Protein AF-A0A7Y2XPN2-F1 (afdb_monomer_lite)

pLDDT: mean 89.94, std 4.42, range [59.47, 95.38]

Radius of gyration: 18.71 Å; chains: 1; bounding box: 47×41×39 Å

Secondary structure (DSSP, 8-state):
-HHHHHHHHHHHHHHHHHHHHHHHTTTS-HHHHHHHHHHHHHHHHHHHTGGGGGGHHHH--HHHHHHHHHHHHHHHHHHHHHHHHHHHS-HHHHHHHTTHHHHHHHHHHHHHSTT----HHHHHHHHHHHHHHHHHHHT-

Foldseek 3Di:
DVVVVVVVVVVVVVVVVLVVLVVVCVVDPLLVSLVVVCVVVVVVVVVVCVVCVVCVVVVDDVVNVVVVVVVSVVVSVVSSVLSNVVSVDPVVLVVLVCLCVVVVVLVCCCVPPPPDDDDPVSVVVSVVSVVVNVVVVVVD

Sequence (140 aa):
VLGGILFCLCTLSGSLGLIVLQKILKTMGAKAATGYGLFLGGSMLMISGVSVWPELANLFTPKVMWLTAYLAFVSALGFGLWNHLTSLFPVNLLAGYRFLVPICAVVESSLLVSGESPGLGIWLGGMMVIAALIGLQRAR

Structure (mmCIF, N/CA/C/O backbone):
data_AF-A0A7Y2XPN2-F1
#
_entry.id   AF-A0A7Y2XPN2-F1
#
loop_
_atom_site.group_PDB
_atom_site.id
_atom_site.type_symbol
_atom_site.label_atom_id
_atom_site.label_alt_id
_atom_site.label_comp_id
_atom_site.label_asym_id
_atom_site.label_entity_id
_atom_site.label_seq_id
_atom_site.pdbx_PDB_ins_code
_atom_site.Cartn_x
_atom_site.Cartn_y
_atom_site.Cartn_z
_atom_site.occupancy
_atom_site.B_iso_or_equiv
_atom_site.auth_seq_id
_atom_site.auth_comp_id
_atom_site.auth_asym_id
_atom_site.auth_atom_id
_atom_site.pdbx_PDB_model_num
ATOM 1 N N . VAL A 1 1 ? 12.878 -19.097 5.295 1.00 82.75 1 VAL A N 1
ATOM 2 C CA . VAL A 1 1 ? 13.172 -18.267 6.493 1.00 82.75 1 VAL A CA 1
ATOM 3 C C . VAL A 1 1 ? 13.094 -16.773 6.185 1.00 82.75 1 VAL A C 1
ATOM 5 O O . VAL A 1 1 ? 12.256 -16.113 6.783 1.00 82.75 1 VAL A O 1
ATOM 8 N N . LEU A 1 2 ? 13.857 -16.247 5.215 1.00 91.81 2 LEU A N 1
ATOM 9 C CA . LEU A 1 2 ? 13.862 -14.812 4.871 1.00 91.81 2 LEU A CA 1
ATOM 10 C C . LEU A 1 2 ? 12.467 -14.230 4.564 1.00 91.81 2 LEU A C 1
ATOM 12 O O . LEU A 1 2 ? 12.091 -13.218 5.143 1.00 91.81 2 LEU A O 1
ATOM 16 N N . GLY A 1 3 ? 11.665 -14.903 3.729 1.00 91.75 3 GLY A N 1
ATOM 17 C CA . GLY A 1 3 ? 10.312 -14.433 3.395 1.00 91.75 3 GLY A CA 1
ATOM 18 C C . GLY A 1 3 ? 9.378 -14.304 4.606 1.00 91.75 3 GLY A C 1
ATOM 19 O O . GLY A 1 3 ? 8.634 -13.335 4.704 1.00 91.75 3 GLY A O 1
ATOM 20 N N . GLY A 1 4 ? 9.469 -15.228 5.571 1.00 93.75 4 GLY A N 1
ATOM 21 C CA . GLY A 1 4 ? 8.679 -15.161 6.806 1.00 93.75 4 GLY A CA 1
ATOM 22 C C . GLY A 1 4 ? 9.070 -13.971 7.683 1.00 93.75 4 GLY A C 1
ATOM 23 O O . GLY A 1 4 ? 8.202 -13.265 8.185 1.00 93.75 4 GLY A O 1
ATOM 24 N N . ILE A 1 5 ? 10.373 -13.689 7.797 1.00 95.19 5 ILE A N 1
ATOM 25 C CA . ILE A 1 5 ? 10.878 -12.517 8.528 1.00 95.19 5 ILE A CA 1
ATOM 26 C C . ILE A 1 5 ? 10.372 -11.223 7.879 1.00 95.19 5 ILE A C 1
ATOM 28 O O . ILE A 1 5 ? 9.858 -10.349 8.574 1.00 95.19 5 ILE A O 1
ATOM 32 N N . LEU A 1 6 ? 10.457 -11.117 6.549 1.00 93.88 6 LEU A N 1
ATOM 33 C CA . LEU A 1 6 ? 9.967 -9.951 5.810 1.00 93.88 6 LEU A CA 1
ATOM 34 C C . LEU A 1 6 ? 8.454 -9.753 5.978 1.00 93.88 6 LEU A C 1
ATOM 36 O O . LEU A 1 6 ? 8.001 -8.624 6.156 1.00 93.88 6 LEU A O 1
ATOM 40 N N . PHE A 1 7 ? 7.675 -10.838 5.992 1.00 92.38 7 PHE A N 1
ATOM 41 C CA . PHE A 1 7 ? 6.233 -10.777 6.232 1.00 92.38 7 PHE A CA 1
ATOM 42 C C . PHE A 1 7 ? 5.901 -10.261 7.644 1.00 92.38 7 PHE A C 1
ATOM 44 O O . PHE A 1 7 ? 5.054 -9.377 7.808 1.00 92.38 7 PHE A O 1
ATOM 51 N N . CYS A 1 8 ? 6.611 -10.743 8.668 1.00 93.56 8 CYS A N 1
ATOM 52 C CA . CYS A 1 8 ? 6.459 -10.254 10.040 1.00 93.56 8 CYS A CA 1
ATOM 53 C C . CYS A 1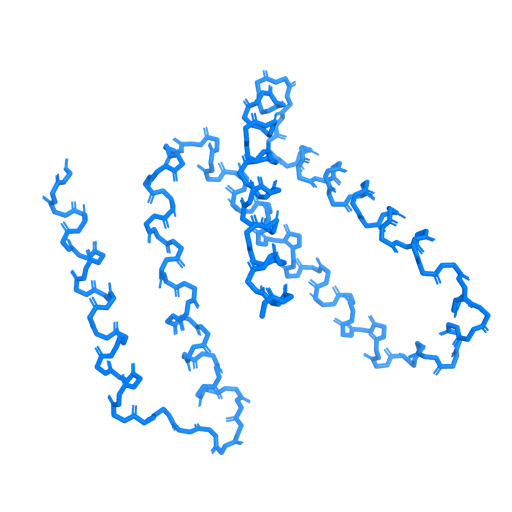 8 ? 6.858 -8.776 10.173 1.00 93.56 8 CYS A C 1
ATOM 55 O O . CYS A 1 8 ? 6.150 -8.001 10.810 1.00 93.56 8 CYS A O 1
ATOM 57 N N . LEU A 1 9 ? 7.955 -8.352 9.539 1.00 94.69 9 LEU A N 1
ATOM 58 C CA . LEU A 1 9 ? 8.383 -6.950 9.555 1.00 94.69 9 LEU A CA 1
ATOM 59 C C . LEU A 1 9 ? 7.385 -6.033 8.838 1.00 94.69 9 LEU A C 1
ATOM 61 O O . LEU A 1 9 ? 7.084 -4.950 9.338 1.00 94.69 9 LEU A O 1
ATOM 65 N N . CYS A 1 10 ? 6.832 -6.471 7.704 1.00 92.38 10 CYS A N 1
ATOM 66 C CA . CYS A 1 10 ? 5.808 -5.730 6.970 1.00 92.38 10 CYS A CA 1
ATOM 67 C C . CYS A 1 10 ? 4.546 -5.523 7.820 1.00 92.38 10 CYS A C 1
ATOM 69 O O . CYS A 1 10 ? 4.060 -4.399 7.959 1.00 92.38 10 CYS A O 1
ATOM 71 N N . THR A 1 11 ? 4.044 -6.593 8.441 1.00 90.81 11 THR A N 1
ATOM 72 C CA . THR A 1 11 ? 2.846 -6.527 9.291 1.00 90.81 11 THR A CA 1
ATOM 73 C C . THR A 1 11 ? 3.080 -5.697 10.557 1.00 90.81 11 THR A C 1
ATOM 75 O O . THR A 1 11 ? 2.224 -4.886 10.918 1.00 90.81 11 THR A O 1
ATOM 78 N N . LEU A 1 12 ? 4.258 -5.807 11.182 1.00 93.62 12 LEU A N 1
ATOM 79 C CA . LEU A 1 12 ? 4.660 -4.966 12.313 1.00 93.62 12 LEU A CA 1
ATOM 80 C C . LEU A 1 12 ? 4.727 -3.483 11.925 1.00 93.62 12 LEU A C 1
ATOM 82 O O . LEU A 1 12 ? 4.144 -2.642 12.608 1.00 93.62 12 LEU A O 1
ATOM 86 N N . SER A 1 13 ? 5.398 -3.162 10.817 1.00 93.06 13 SER A N 1
ATOM 87 C CA . SER A 1 13 ? 5.514 -1.792 10.307 1.00 93.06 13 SER A CA 1
ATOM 88 C C . SER A 1 13 ? 4.139 -1.190 9.997 1.00 93.06 13 SER A C 1
ATOM 90 O O . SER A 1 13 ? 3.853 -0.069 10.416 1.00 93.06 13 SER A O 1
ATOM 92 N N . GLY A 1 14 ? 3.244 -1.959 9.364 1.00 88.62 14 GLY A N 1
ATOM 93 C CA . GLY A 1 14 ? 1.868 -1.534 9.097 1.00 88.62 14 GLY A CA 1
ATOM 94 C C . GLY A 1 14 ? 1.061 -1.257 10.371 1.00 88.62 14 GLY A C 1
ATOM 95 O O . GLY A 1 14 ? 0.346 -0.257 10.444 1.00 88.62 14 GLY A O 1
ATOM 96 N N . SER A 1 15 ? 1.213 -2.098 11.399 1.00 90.00 15 SER A N 1
ATOM 97 C CA . SER A 1 15 ? 0.560 -1.905 12.702 1.00 90.00 15 SER A CA 1
ATOM 98 C C . SER A 1 15 ? 1.066 -0.649 13.421 1.00 90.00 15 SER A C 1
ATOM 100 O O . SER A 1 15 ? 0.272 0.186 13.860 1.00 90.00 15 SER A O 1
ATOM 102 N N . LEU A 1 16 ? 2.388 -0.447 13.468 1.00 92.62 16 LEU A N 1
ATOM 103 C CA . LEU A 1 16 ? 2.992 0.760 14.041 1.00 92.62 16 LEU A CA 1
ATOM 104 C C . LEU A 1 16 ? 2.558 2.023 13.286 1.00 92.62 16 LEU A C 1
ATOM 106 O O . LEU A 1 16 ? 2.185 3.015 13.914 1.00 92.62 16 LEU A O 1
ATOM 110 N N . GLY A 1 17 ? 2.540 1.968 11.952 1.00 89.50 17 GLY A N 1
ATOM 111 C CA . GLY A 1 17 ? 2.058 3.054 11.103 1.00 89.50 17 GLY A CA 1
ATOM 112 C C . GLY A 1 17 ? 0.615 3.447 11.422 1.00 89.50 17 GLY A C 1
ATOM 113 O O . GLY A 1 17 ? 0.324 4.633 11.561 1.00 89.50 17 GLY A O 1
ATOM 114 N N . LEU A 1 18 ? -0.275 2.471 11.635 1.00 87.44 18 LEU A N 1
ATOM 115 C CA . LEU A 1 18 ? -1.662 2.718 12.047 1.00 87.44 18 LEU A CA 1
ATOM 116 C C . LEU A 1 18 ? -1.762 3.370 13.431 1.00 87.44 18 LEU A C 1
ATOM 118 O O . LEU A 1 18 ? -2.528 4.317 13.601 1.00 87.44 18 LEU A O 1
ATOM 122 N N . ILE A 1 19 ? -0.985 2.908 14.414 1.00 90.25 19 ILE A N 1
ATOM 123 C CA . ILE A 1 19 ? -0.978 3.491 15.766 1.00 90.25 19 ILE A CA 1
ATOM 124 C C . ILE A 1 19 ? -0.520 4.955 15.723 1.00 90.25 19 ILE A C 1
ATOM 126 O O . ILE A 1 19 ? -1.115 5.815 16.376 1.00 90.25 19 ILE A O 1
ATOM 130 N N . VAL A 1 20 ? 0.527 5.256 14.949 1.00 91.19 20 VAL A N 1
ATOM 131 C CA . VAL A 1 20 ? 1.023 6.627 14.761 1.00 91.19 20 VAL A CA 1
ATOM 132 C C . VAL A 1 20 ? -0.008 7.478 14.021 1.00 91.19 20 VAL A C 1
ATOM 134 O O . VAL A 1 20 ? -0.312 8.585 14.465 1.00 91.19 20 VAL A O 1
ATOM 137 N N . LEU A 1 21 ? -0.611 6.949 12.954 1.00 88.81 21 LEU A N 1
ATOM 138 C CA . LEU A 1 21 ? -1.653 7.635 12.194 1.00 88.81 21 LEU A CA 1
ATOM 139 C C . LEU A 1 21 ? -2.832 8.033 13.089 1.00 88.81 21 LEU A C 1
ATOM 141 O O . LEU A 1 21 ? -3.268 9.174 13.035 1.00 88.81 21 LEU A O 1
ATOM 145 N N . GLN A 1 22 ? -3.303 7.145 13.967 1.00 86.56 22 GLN A N 1
ATOM 146 C CA . GLN A 1 22 ? -4.396 7.442 14.902 1.00 86.56 22 GLN A CA 1
ATOM 147 C C . GLN A 1 22 ? -4.072 8.598 15.865 1.00 86.56 22 GLN A C 1
ATOM 149 O O . GLN A 1 22 ? -4.975 9.302 16.314 1.00 86.56 22 GLN A O 1
ATOM 154 N N . LYS A 1 23 ? -2.791 8.839 16.176 1.00 89.56 23 LYS A N 1
ATOM 155 C CA . LYS A 1 23 ? -2.365 10.022 16.944 1.00 89.56 23 LYS A CA 1
ATOM 156 C C . LYS A 1 23 ? -2.370 11.284 16.081 1.00 89.56 23 LYS A C 1
ATOM 158 O O . LYS A 1 23 ? -2.836 12.321 16.539 1.00 89.56 23 LYS A O 1
ATOM 163 N N . ILE A 1 24 ? -1.894 11.185 14.840 1.00 89.19 24 ILE A N 1
ATOM 164 C CA . ILE A 1 24 ? -1.844 12.293 13.873 1.00 89.19 24 ILE A CA 1
ATOM 165 C C . ILE A 1 24 ? -3.255 12.741 13.462 1.00 89.19 24 ILE A C 1
ATOM 167 O O . ILE A 1 24 ? -3.518 13.934 13.352 1.00 89.19 24 ILE A O 1
ATOM 171 N N . LEU A 1 25 ? -4.197 11.809 13.307 1.00 87.62 25 LEU A N 1
ATOM 172 C CA . LEU A 1 25 ? -5.589 12.112 12.955 1.00 87.62 25 LEU A CA 1
ATOM 173 C C . LEU A 1 25 ? -6.313 12.974 14.005 1.00 87.62 25 LEU A C 1
ATOM 175 O O . LEU A 1 25 ? -7.340 13.570 13.695 1.00 87.62 25 LEU A O 1
ATOM 179 N N . LYS A 1 26 ? -5.783 13.078 15.234 1.00 87.12 26 LYS A N 1
ATOM 180 C CA . LYS A 1 26 ? -6.302 13.992 16.266 1.00 87.12 26 LYS A CA 1
ATOM 181 C C . LYS A 1 26 ? -5.876 15.445 16.052 1.00 87.12 26 LYS A C 1
ATOM 183 O O . LYS A 1 26 ? -6.499 16.336 16.616 1.00 87.12 26 LYS A O 1
ATOM 188 N N . THR A 1 27 ? -4.809 15.685 15.290 1.00 88.00 27 THR A N 1
ATOM 189 C CA . THR A 1 27 ? -4.239 17.022 15.066 1.00 88.00 27 THR A CA 1
ATOM 190 C C . THR A 1 27 ? -4.458 17.531 13.644 1.00 88.00 27 THR A C 1
ATOM 192 O O . THR A 1 27 ? -4.453 18.738 13.425 1.00 88.00 27 THR A O 1
ATOM 195 N N . MET A 1 28 ? -4.678 16.639 12.674 1.00 89.06 28 MET A N 1
ATOM 196 C CA . MET A 1 28 ? -4.930 16.995 11.278 1.00 89.06 28 MET A CA 1
ATOM 197 C C . MET A 1 28 ? -5.939 16.053 10.616 1.00 89.06 28 MET A C 1
ATOM 199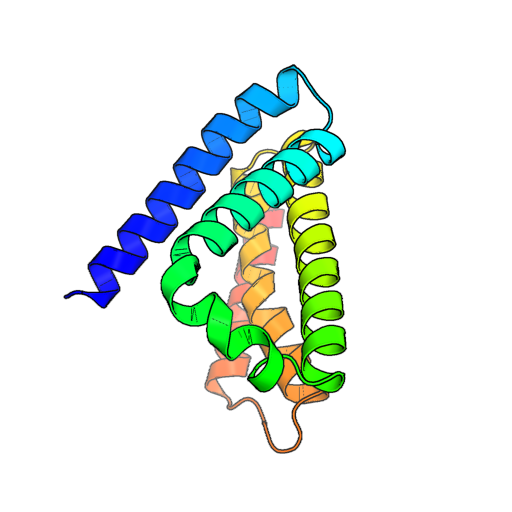 O O . MET A 1 28 ? -6.092 14.897 11.003 1.00 89.06 28 MET A O 1
ATOM 203 N N . GLY A 1 29 ? -6.606 16.533 9.563 1.00 88.25 29 GLY A N 1
ATOM 204 C CA . GLY A 1 29 ? -7.550 15.719 8.798 1.00 88.25 29 GLY A CA 1
ATOM 205 C C . GLY A 1 29 ? -6.878 14.561 8.046 1.00 88.25 29 GLY A C 1
ATOM 206 O O . GLY A 1 29 ? -5.733 14.664 7.602 1.00 88.25 29 GLY A O 1
ATOM 207 N N . ALA A 1 30 ? -7.628 13.478 7.818 1.00 87.12 30 ALA A N 1
ATOM 208 C CA . ALA A 1 30 ? -7.133 12.260 7.164 1.00 87.12 30 ALA A CA 1
ATOM 209 C C . ALA A 1 30 ? -6.510 12.486 5.778 1.00 87.12 30 ALA A C 1
ATOM 211 O O . ALA A 1 30 ? -5.531 11.828 5.420 1.00 87.12 30 ALA A O 1
ATOM 212 N N . LYS A 1 31 ? -7.033 13.449 5.008 1.00 87.88 31 LYS A N 1
ATOM 213 C CA . LYS A 1 31 ? -6.475 13.821 3.699 1.00 87.88 31 LYS A CA 1
ATOM 214 C C . LYS A 1 31 ? -5.054 14.379 3.829 1.00 87.88 31 LYS A C 1
ATOM 216 O O . LYS A 1 31 ? -4.162 13.931 3.115 1.00 87.88 31 LYS A O 1
ATOM 221 N N . ALA A 1 32 ? -4.836 15.299 4.771 1.00 89.69 32 ALA A N 1
ATOM 222 C CA . ALA A 1 32 ? -3.523 15.893 5.020 1.00 89.69 32 ALA A CA 1
ATOM 223 C C . ALA A 1 32 ? -2.533 14.847 5.551 1.00 89.69 32 ALA A C 1
ATOM 225 O O . ALA A 1 32 ? -1.435 14.722 5.015 1.00 89.69 32 ALA A O 1
ATOM 226 N N . ALA A 1 33 ? -2.952 14.028 6.524 1.00 90.75 33 ALA A N 1
ATOM 227 C CA . ALA A 1 33 ? -2.126 12.949 7.069 1.00 90.75 33 ALA A CA 1
ATOM 228 C C . ALA A 1 33 ? -1.663 11.962 5.982 1.00 90.75 33 ALA A C 1
ATOM 230 O O . ALA A 1 33 ? -0.497 11.575 5.943 1.00 90.75 33 ALA A O 1
ATOM 231 N N . THR A 1 34 ? -2.563 11.601 5.061 1.00 91.00 34 THR A N 1
ATOM 232 C CA . THR A 1 34 ? -2.239 10.730 3.921 1.00 91.00 34 THR A CA 1
ATOM 233 C C . THR A 1 34 ? -1.250 11.392 2.970 1.00 91.00 34 THR A C 1
ATOM 235 O O . THR A 1 34 ? -0.274 10.758 2.580 1.00 91.00 34 THR A O 1
ATOM 238 N N . GLY A 1 35 ? -1.473 12.663 2.620 1.00 92.00 35 GLY A N 1
ATOM 239 C CA . GLY A 1 35 ? -0.580 13.415 1.739 1.00 92.00 35 GLY A CA 1
ATOM 240 C C . GLY A 1 35 ? 0.845 13.487 2.286 1.00 92.00 35 GLY A C 1
ATOM 241 O O . GLY A 1 35 ? 1.785 13.138 1.577 1.00 92.00 35 GLY A O 1
ATOM 242 N N . TYR A 1 36 ? 1.004 13.845 3.565 1.00 92.88 36 TYR A N 1
ATOM 243 C CA . TYR A 1 36 ? 2.317 13.857 4.217 1.00 92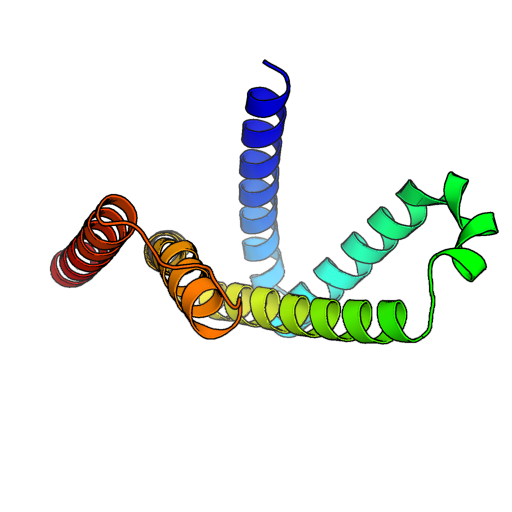.88 36 TYR A CA 1
ATOM 244 C C . TYR A 1 36 ? 2.945 12.463 4.290 1.00 92.88 36 TYR A C 1
ATOM 246 O O . TYR A 1 36 ? 4.132 12.321 4.006 1.00 92.88 36 TYR A O 1
ATOM 254 N N . GLY A 1 37 ? 2.160 11.431 4.617 1.00 92.31 37 GLY A N 1
ATOM 255 C CA . GLY A 1 37 ? 2.645 10.051 4.664 1.00 92.31 37 GLY A CA 1
ATOM 256 C C . GLY A 1 37 ? 3.170 9.558 3.313 1.00 92.31 37 GLY A C 1
ATOM 257 O O . GLY A 1 37 ? 4.270 9.014 3.244 1.00 92.31 37 GLY A O 1
ATOM 258 N N . LEU A 1 38 ? 2.419 9.794 2.234 1.00 93.38 38 LEU A N 1
ATOM 259 C CA . LEU A 1 38 ? 2.818 9.410 0.877 1.00 93.38 38 LEU A CA 1
ATOM 260 C C . LEU A 1 38 ? 4.001 10.235 0.368 1.00 93.38 38 LEU A C 1
ATOM 262 O O . LEU A 1 38 ? 4.899 9.677 -0.254 1.00 93.38 38 LEU A O 1
ATOM 266 N N . PHE A 1 39 ? 4.036 11.538 0.655 1.00 94.81 39 PHE A N 1
ATOM 267 C CA . PHE A 1 39 ? 5.140 12.402 0.244 1.00 94.81 39 PHE A CA 1
ATOM 268 C C . PHE A 1 39 ? 6.455 12.016 0.932 1.00 94.81 39 PHE A C 1
ATOM 270 O O . PHE A 1 39 ? 7.469 11.821 0.259 1.00 94.81 39 PHE A O 1
ATOM 277 N N . LEU A 1 40 ? 6.442 11.853 2.260 1.00 94.31 40 LEU A N 1
ATOM 278 C CA . LEU A 1 40 ? 7.630 11.458 3.017 1.00 94.31 40 LEU A CA 1
ATOM 279 C C . LEU A 1 40 ? 8.066 10.034 2.662 1.00 94.31 40 LEU A C 1
ATOM 281 O O . LEU A 1 40 ? 9.235 9.819 2.351 1.00 94.31 40 LEU A O 1
ATOM 285 N N . GLY A 1 41 ? 7.134 9.076 2.635 1.00 92.81 41 GLY A N 1
ATOM 286 C CA . GLY A 1 41 ? 7.433 7.692 2.267 1.00 92.81 41 GLY A CA 1
ATOM 287 C C . GLY A 1 41 ? 7.973 7.566 0.840 1.00 92.81 41 GLY A C 1
ATOM 288 O O . GLY A 1 41 ? 8.986 6.904 0.623 1.00 92.81 41 GLY A O 1
ATOM 289 N N . GLY A 1 42 ? 7.356 8.258 -0.122 1.00 93.31 42 GLY A N 1
ATOM 290 C CA . GLY A 1 42 ? 7.819 8.306 -1.509 1.00 93.31 42 GLY A CA 1
ATOM 291 C C . GLY A 1 42 ? 9.208 8.928 -1.644 1.00 93.31 42 GLY A C 1
ATOM 292 O O . GLY A 1 42 ? 10.052 8.384 -2.350 1.00 93.31 42 GLY A O 1
ATOM 293 N N . SER A 1 43 ? 9.485 10.007 -0.907 1.00 94.81 43 SER A N 1
ATOM 294 C CA . SER A 1 43 ? 10.805 10.652 -0.896 1.00 94.81 43 SER A CA 1
ATOM 295 C C . SER A 1 43 ? 11.884 9.733 -0.315 1.00 94.81 43 SER A C 1
ATOM 297 O O . SER A 1 43 ? 12.963 9.605 -0.890 1.00 94.81 43 SER A O 1
ATOM 299 N N . MET A 1 44 ? 11.590 9.033 0.786 1.00 94.50 44 MET A N 1
ATOM 300 C CA . MET A 1 44 ? 12.516 8.058 1.378 1.00 94.50 44 MET A CA 1
ATOM 301 C C . MET A 1 44 ? 12.794 6.889 0.425 1.00 94.50 44 MET A C 1
ATOM 303 O O . MET A 1 44 ? 13.948 6.490 0.266 1.00 94.50 44 MET A O 1
ATOM 307 N N . LEU A 1 45 ? 11.761 6.376 -0.254 1.00 91.69 45 LEU A N 1
ATOM 308 C CA . LEU A 1 45 ? 11.922 5.336 -1.272 1.00 91.69 45 LEU A CA 1
ATOM 309 C C . LEU A 1 45 ? 12.757 5.831 -2.458 1.00 91.69 45 LEU A C 1
ATOM 311 O O . LEU A 1 45 ? 13.644 5.113 -2.915 1.00 91.69 45 LEU A O 1
ATOM 315 N N . MET A 1 46 ? 12.547 7.067 -2.910 1.00 91.19 46 MET A N 1
ATOM 316 C CA . MET A 1 46 ? 13.333 7.665 -3.990 1.00 91.19 46 MET A CA 1
ATOM 317 C C . MET A 1 46 ? 14.824 7.752 -3.626 1.00 91.19 46 MET A C 1
ATOM 319 O O . MET A 1 46 ? 15.673 7.355 -4.426 1.00 91.19 46 MET A O 1
ATOM 323 N N . ILE A 1 47 ? 15.143 8.201 -2.405 1.00 94.56 47 ILE A N 1
ATOM 324 C CA . ILE A 1 47 ? 16.523 8.290 -1.896 1.00 94.56 47 ILE A CA 1
ATOM 325 C C . ILE A 1 47 ? 17.167 6.901 -1.775 1.00 94.56 47 ILE A C 1
ATOM 327 O O . ILE A 1 47 ? 18.353 6.743 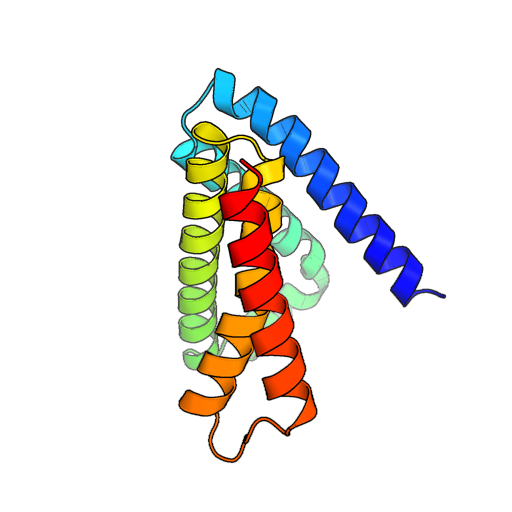-2.056 1.00 94.56 47 ILE A O 1
ATOM 331 N N . SER A 1 48 ? 16.402 5.867 -1.415 1.00 93.50 48 SER A N 1
ATOM 332 C CA . SER A 1 48 ? 16.941 4.501 -1.327 1.00 93.50 48 SER A CA 1
ATOM 333 C C . SER A 1 48 ? 17.439 3.948 -2.673 1.00 93.50 48 SER A C 1
ATOM 335 O O . SER A 1 48 ? 18.286 3.059 -2.691 1.00 93.50 48 SER A O 1
ATOM 337 N N . GLY A 1 49 ? 16.958 4.499 -3.794 1.00 89.75 49 GLY A N 1
ATOM 338 C CA . GLY A 1 49 ? 17.323 4.092 -5.153 1.00 89.75 49 GLY A CA 1
ATOM 339 C C . GLY A 1 49 ? 18.416 4.932 -5.820 1.00 89.75 49 GLY A C 1
ATOM 340 O O . GLY A 1 49 ? 18.609 4.789 -7.025 1.00 89.75 49 GLY A O 1
ATOM 341 N N . VAL A 1 50 ? 19.111 5.813 -5.086 1.00 92.81 50 VAL A N 1
ATOM 342 C CA . VAL A 1 50 ? 20.092 6.777 -5.643 1.00 92.81 50 VAL A CA 1
ATOM 343 C C . VAL A 1 50 ? 21.159 6.130 -6.527 1.00 92.81 50 VAL A C 1
ATOM 345 O O . VAL A 1 50 ? 21.555 6.719 -7.531 1.00 92.81 50 VAL A O 1
ATOM 348 N N . SER A 1 51 ? 21.584 4.904 -6.218 1.00 92.44 51 SER A N 1
ATOM 349 C CA . SER A 1 51 ? 22.586 4.178 -7.010 1.00 92.44 51 SER A CA 1
ATOM 350 C C . SER A 1 51 ? 22.179 3.944 -8.471 1.00 92.44 51 SER A C 1
ATOM 352 O O . SER A 1 51 ? 23.056 3.792 -9.314 1.00 92.44 51 SER A O 1
ATOM 354 N N . VAL A 1 52 ? 20.879 3.946 -8.780 1.00 91.44 52 VAL A N 1
ATOM 355 C CA . VAL A 1 52 ? 20.329 3.636 -10.114 1.00 91.44 52 VAL A CA 1
ATOM 356 C C . VAL A 1 52 ? 19.806 4.894 -10.828 1.00 91.44 52 VAL A C 1
ATOM 358 O O . VAL A 1 52 ? 19.339 4.837 -11.962 1.00 91.44 52 VAL A O 1
ATOM 361 N N . TRP A 1 53 ? 19.906 6.076 -10.211 1.00 90.56 53 TRP A N 1
ATOM 362 C CA . TRP A 1 53 ? 19.436 7.330 -10.817 1.00 90.56 53 TRP A CA 1
ATOM 363 C C . TRP A 1 53 ? 20.092 7.688 -12.162 1.00 90.56 53 TRP A C 1
ATOM 365 O O . TRP A 1 53 ? 19.382 8.219 -13.017 1.00 90.56 53 TRP A O 1
ATOM 375 N N . PRO A 1 54 ? 21.384 7.394 -12.421 1.00 90.50 54 PRO A N 1
ATOM 376 C CA . PRO A 1 54 ? 21.975 7.651 -13.736 1.00 90.50 54 PRO A CA 1
ATOM 377 C C . PRO A 1 54 ? 21.274 6.901 -14.880 1.00 90.50 54 PRO A C 1
ATOM 379 O O . PRO A 1 54 ? 21.252 7.380 -16.011 1.00 90.50 54 PRO A O 1
ATOM 382 N N . GLU A 1 55 ? 20.659 5.752 -14.592 1.00 90.94 55 GLU A N 1
ATOM 383 C CA . GLU A 1 55 ? 19.958 4.919 -15.576 1.00 90.94 55 GLU A CA 1
ATOM 384 C C . GLU A 1 55 ? 18.469 5.273 -15.713 1.00 90.94 55 GLU A C 1
ATOM 386 O O . GLU A 1 55 ? 17.770 4.717 -16.564 1.00 90.94 55 GLU A O 1
ATOM 391 N N . LEU A 1 56 ? 17.963 6.224 -14.918 1.00 86.25 56 LEU A N 1
ATOM 392 C CA . LEU A 1 56 ? 16.536 6.548 -14.845 1.00 86.25 56 LEU A CA 1
ATOM 393 C C . LEU A 1 56 ? 15.956 6.942 -16.212 1.00 86.25 56 LEU A C 1
ATOM 395 O O . LEU A 1 56 ? 14.837 6.549 -16.535 1.00 86.25 56 LEU A O 1
ATOM 399 N N . ALA A 1 57 ? 16.731 7.657 -17.035 1.00 85.00 57 ALA A N 1
ATOM 400 C CA . ALA A 1 57 ? 16.326 8.072 -18.379 1.00 85.00 57 ALA A CA 1
ATOM 401 C C . ALA A 1 57 ? 16.079 6.884 -19.327 1.00 85.00 57 ALA A C 1
ATOM 403 O O . ALA A 1 57 ? 15.202 6.955 -20.184 1.00 85.00 57 ALA A O 1
ATOM 404 N N . ASN A 1 58 ? 16.808 5.779 -19.143 1.00 88.50 58 ASN A N 1
ATOM 405 C CA . ASN A 1 58 ? 16.634 4.563 -19.937 1.00 88.50 58 ASN A CA 1
ATOM 406 C C . ASN A 1 58 ? 15.467 3.710 -19.412 1.00 88.50 58 ASN A C 1
ATOM 408 O O . ASN A 1 58 ? 14.781 3.047 -20.187 1.00 88.50 58 ASN A O 1
ATOM 412 N N . LEU A 1 59 ? 15.216 3.747 -18.099 1.00 87.19 59 LEU A N 1
ATOM 413 C CA . LEU A 1 59 ? 14.153 2.981 -17.441 1.00 87.19 59 LEU A CA 1
ATOM 414 C C . LEU A 1 59 ? 12.764 3.630 -17.605 1.00 87.19 59 LEU A C 1
ATOM 416 O O . LEU A 1 59 ? 11.759 2.932 -17.748 1.00 87.19 59 LEU A O 1
ATOM 420 N N . PHE A 1 60 ? 12.686 4.964 -17.625 1.00 87.81 60 PHE A N 1
ATOM 421 C CA . PHE A 1 60 ? 11.429 5.716 -17.721 1.00 87.81 60 PHE A CA 1
ATOM 422 C C . PHE A 1 60 ? 11.071 6.086 -19.166 1.00 87.81 60 PHE A C 1
ATOM 424 O O . PHE A 1 60 ? 11.079 7.246 -19.572 1.00 87.81 60 PHE A O 1
ATOM 431 N N . THR A 1 61 ? 10.654 5.084 -19.942 1.00 92.38 61 THR A N 1
ATOM 432 C CA . THR A 1 61 ? 9.952 5.315 -21.220 1.00 92.38 61 THR A CA 1
ATOM 433 C C . THR A 1 61 ? 8.613 6.043 -20.965 1.00 92.38 61 THR A C 1
ATOM 435 O O . THR A 1 61 ? 7.991 5.792 -19.927 1.00 92.38 61 THR A O 1
ATOM 438 N N . PRO A 1 62 ? 8.071 6.863 -21.894 1.00 92.06 62 PRO A N 1
ATOM 439 C CA . PRO A 1 62 ? 6.784 7.550 -21.703 1.00 92.06 62 PRO A CA 1
ATOM 440 C C . PRO A 1 62 ? 5.627 6.641 -21.251 1.00 92.06 62 PRO A C 1
ATOM 442 O O . PRO A 1 62 ? 4.814 7.029 -20.416 1.00 92.06 62 PRO A O 1
ATOM 445 N N . LYS A 1 63 ? 5.586 5.390 -21.731 1.00 93.88 63 LYS A N 1
ATOM 446 C CA . LYS A 1 63 ? 4.620 4.373 -21.280 1.00 93.88 63 LYS A CA 1
ATOM 447 C C . LYS A 1 63 ? 4.744 4.063 -19.780 1.00 93.88 63 LYS A C 1
ATOM 449 O O . LYS A 1 63 ? 3.736 3.991 -19.083 1.00 93.88 63 LYS A O 1
ATOM 454 N N . VAL A 1 64 ? 5.970 3.883 -19.286 1.00 93.94 64 VAL A N 1
ATOM 455 C CA . VAL A 1 64 ? 6.261 3.590 -17.871 1.00 93.94 64 VAL A CA 1
ATOM 456 C C . VAL A 1 64 ? 5.906 4.785 -16.994 1.00 93.94 64 VAL A C 1
ATOM 458 O O . VAL A 1 64 ? 5.368 4.604 -15.904 1.00 93.94 64 VAL A O 1
ATOM 461 N N . MET A 1 65 ? 6.132 6.004 -17.487 1.00 92.69 65 MET A N 1
ATOM 462 C CA . MET A 1 65 ? 5.753 7.228 -16.783 1.00 92.69 65 MET A CA 1
ATOM 463 C C . MET A 1 65 ? 4.235 7.311 -16.575 1.00 92.69 65 MET A C 1
ATOM 465 O O . MET A 1 65 ? 3.789 7.516 -15.448 1.00 92.69 65 MET A O 1
ATOM 469 N N . TRP A 1 66 ? 3.438 7.064 -17.622 1.00 95.38 66 TRP A N 1
ATOM 470 C CA . TRP A 1 66 ? 1.975 7.044 -17.511 1.00 95.38 66 TRP A CA 1
ATOM 471 C C . TRP A 1 66 ? 1.457 5.931 -16.597 1.00 95.38 66 TRP A C 1
ATOM 473 O O . TRP A 1 66 ? 0.569 6.175 -15.782 1.00 95.38 66 TRP A O 1
ATOM 483 N N . LEU A 1 67 ? 2.037 4.730 -16.677 1.00 94.81 67 LEU A N 1
ATOM 484 C CA . LEU A 1 67 ? 1.698 3.627 -15.771 1.00 94.81 67 LEU A CA 1
ATOM 485 C C . LEU A 1 67 ? 2.028 3.967 -14.315 1.00 94.81 67 LEU A C 1
ATOM 487 O O . LEU A 1 67 ? 1.208 3.746 -13.428 1.00 94.81 67 LEU A O 1
ATOM 491 N N . THR A 1 68 ? 3.200 4.551 -14.067 1.00 92.88 68 THR A N 1
ATOM 492 C CA . THR A 1 68 ? 3.611 4.988 -12.727 1.00 92.88 68 THR A CA 1
ATOM 493 C C . THR A 1 68 ? 2.667 6.059 -12.187 1.00 92.88 68 THR A C 1
ATOM 495 O O . THR A 1 68 ? 2.244 5.969 -11.038 1.00 92.88 68 THR A O 1
ATOM 498 N N . ALA A 1 69 ? 2.276 7.036 -13.013 1.00 94.31 69 ALA A N 1
ATOM 499 C CA . ALA A 1 69 ? 1.316 8.068 -12.627 1.00 94.31 69 ALA A CA 1
ATOM 500 C C . ALA A 1 69 ? -0.064 7.476 -12.290 1.00 94.31 69 ALA A C 1
ATOM 502 O O . ALA A 1 69 ? -0.662 7.842 -11.277 1.00 94.31 69 ALA A O 1
ATOM 503 N N . TYR A 1 70 ? -0.542 6.516 -13.089 1.00 95.19 70 TYR A N 1
ATOM 504 C CA . TYR A 1 70 ? -1.781 5.789 -12.815 1.00 95.19 70 TYR A CA 1
ATOM 505 C C . TYR A 1 70 ? -1.714 5.029 -11.481 1.00 95.19 70 TYR A C 1
ATOM 507 O O . TYR A 1 70 ? -2.593 5.187 -10.635 1.00 95.19 70 TYR A O 1
ATOM 515 N N . LEU A 1 71 ? -0.645 4.266 -11.241 1.00 93.88 71 LEU A N 1
ATOM 516 C CA . LEU A 1 71 ? -0.462 3.523 -9.990 1.00 93.88 71 LEU A CA 1
ATOM 517 C C . LEU A 1 71 ? -0.310 4.451 -8.777 1.00 93.88 71 LEU A C 1
ATOM 519 O O . LEU A 1 71 ? -0.842 4.153 -7.707 1.00 93.88 71 LEU A O 1
ATOM 523 N N . ALA A 1 72 ? 0.363 5.594 -8.935 1.00 94.06 72 ALA A N 1
ATOM 524 C CA . ALA A 1 72 ? 0.470 6.608 -7.890 1.00 94.06 72 ALA A CA 1
ATOM 525 C C . ALA A 1 72 ? -0.906 7.182 -7.521 1.00 94.06 72 ALA A C 1
ATOM 527 O O . ALA A 1 72 ? -1.216 7.321 -6.337 1.00 94.06 72 ALA A O 1
ATOM 528 N N . PHE A 1 73 ? -1.758 7.449 -8.516 1.00 95.12 73 PHE A N 1
ATOM 529 C CA . PHE A 1 73 ? -3.135 7.887 -8.296 1.00 95.12 73 PHE A CA 1
ATOM 530 C C . PHE A 1 73 ? -3.974 6.823 -7.574 1.00 95.12 73 PHE A C 1
ATOM 532 O O . PHE A 1 73 ? -4.611 7.129 -6.565 1.00 95.12 73 PHE A O 1
ATOM 539 N N . VAL A 1 74 ? -3.934 5.568 -8.038 1.00 94.31 74 VAL A N 1
ATOM 540 C CA . VAL A 1 74 ? -4.646 4.445 -7.400 1.00 94.31 74 VAL A CA 1
ATOM 541 C C . VAL A 1 74 ? -4.193 4.266 -5.946 1.00 94.31 74 VAL A C 1
ATOM 543 O O . VAL A 1 74 ? -5.027 4.121 -5.053 1.00 94.31 74 VAL A O 1
ATOM 546 N N . SER A 1 75 ? -2.887 4.359 -5.684 1.00 93.06 75 SER A N 1
ATOM 547 C CA . SER A 1 75 ? -2.318 4.312 -4.333 1.00 93.06 75 SER A CA 1
ATOM 548 C C . SER A 1 75 ? -2.829 5.462 -3.458 1.00 93.06 75 SER A C 1
ATOM 550 O O . SER A 1 75 ? -3.326 5.230 -2.353 1.00 93.06 75 SER A O 1
ATOM 552 N N . ALA A 1 76 ? -2.791 6.700 -3.963 1.00 93.62 76 ALA A N 1
ATOM 553 C CA . ALA A 1 76 ? -3.271 7.872 -3.235 1.00 93.62 76 ALA A CA 1
ATOM 554 C C . ALA A 1 76 ? -4.762 7.776 -2.882 1.00 93.62 76 ALA A C 1
ATOM 556 O O . ALA A 1 76 ? -5.146 8.092 -1.753 1.00 93.62 76 ALA A O 1
ATOM 557 N N . LEU A 1 77 ? -5.595 7.290 -3.808 1.00 94.31 77 LEU A N 1
ATOM 558 C CA . LEU A 1 77 ? -7.008 7.026 -3.543 1.00 94.31 77 LEU A CA 1
ATOM 559 C C . LEU A 1 77 ? -7.203 5.923 -2.499 1.00 94.31 77 LEU A C 1
ATOM 561 O O . LEU A 1 77 ? -7.971 6.116 -1.557 1.00 94.31 77 LEU A O 1
ATOM 565 N N . GLY A 1 78 ? -6.503 4.795 -2.634 1.00 92.75 78 GLY A N 1
ATOM 566 C CA . GLY A 1 78 ? -6.624 3.662 -1.717 1.00 92.75 78 GLY A CA 1
ATOM 567 C C . GLY A 1 78 ? -6.235 4.027 -0.284 1.00 92.75 78 GLY A C 1
ATOM 568 O O . GLY A 1 78 ? -7.019 3.822 0.646 1.00 92.75 78 GLY A O 1
ATOM 569 N N . PHE A 1 79 ? -5.058 4.634 -0.097 1.00 91.31 79 PHE A N 1
ATOM 570 C CA . PHE A 1 79 ? -4.612 5.097 1.219 1.00 91.31 79 PHE A CA 1
ATOM 571 C C . PHE A 1 79 ? -5.475 6.239 1.756 1.00 91.31 79 PHE A C 1
ATOM 573 O O . PHE A 1 79 ? -5.782 6.253 2.947 1.00 91.31 79 PHE A O 1
ATOM 580 N N . GLY A 1 80 ? -5.909 7.166 0.898 1.00 92.50 80 GLY A N 1
ATOM 581 C CA . GLY A 1 80 ? -6.788 8.265 1.292 1.00 92.50 80 GLY A CA 1
ATOM 582 C C . GLY A 1 80 ? -8.136 7.767 1.807 1.00 92.50 80 GLY A C 1
ATOM 583 O O . GLY A 1 80 ? -8.583 8.197 2.871 1.00 92.50 80 GLY A O 1
ATOM 584 N N . LEU A 1 81 ? -8.753 6.819 1.098 1.00 92.94 81 LEU A N 1
ATOM 585 C CA . LEU A 1 81 ? -10.007 6.190 1.505 1.00 92.94 81 LEU A CA 1
ATOM 586 C C . LEU A 1 81 ? -9.833 5.401 2.805 1.00 92.94 81 LEU A C 1
ATOM 588 O O . LEU A 1 81 ? -10.619 5.575 3.733 1.00 92.94 81 LEU A O 1
ATOM 592 N N . TRP A 1 82 ? -8.781 4.586 2.911 1.00 90.69 82 TRP A N 1
ATOM 593 C CA . TRP A 1 82 ? -8.485 3.821 4.124 1.00 90.69 82 TRP A CA 1
ATOM 594 C C . TRP A 1 82 ? -8.285 4.730 5.345 1.00 90.69 82 TRP A C 1
ATOM 596 O O . TRP A 1 82 ? -8.922 4.543 6.383 1.00 90.69 82 TRP A O 1
ATOM 606 N N . ASN A 1 83 ? -7.451 5.762 5.224 1.00 91.00 83 ASN A N 1
ATOM 607 C CA . ASN A 1 83 ? -7.179 6.693 6.317 1.00 91.00 83 ASN A CA 1
ATOM 608 C C . ASN A 1 83 ? -8.419 7.517 6.686 1.00 91.00 83 ASN A C 1
ATOM 610 O O . ASN A 1 83 ? -8.642 7.813 7.857 1.00 91.00 83 ASN A O 1
ATOM 614 N N . HIS A 1 84 ? -9.262 7.857 5.710 1.00 91.31 84 HIS A N 1
ATOM 615 C CA . HIS A 1 84 ? -10.535 8.510 5.984 1.00 91.31 84 HIS A CA 1
ATOM 616 C C . HIS A 1 84 ? -11.495 7.585 6.740 1.00 91.31 84 HIS A C 1
ATOM 618 O O . HIS A 1 84 ? -12.023 7.973 7.779 1.00 91.31 84 HIS A O 1
ATOM 624 N N . LEU A 1 85 ? -11.669 6.340 6.295 1.00 91.00 85 LEU A N 1
ATOM 625 C CA . LEU A 1 85 ? -12.544 5.378 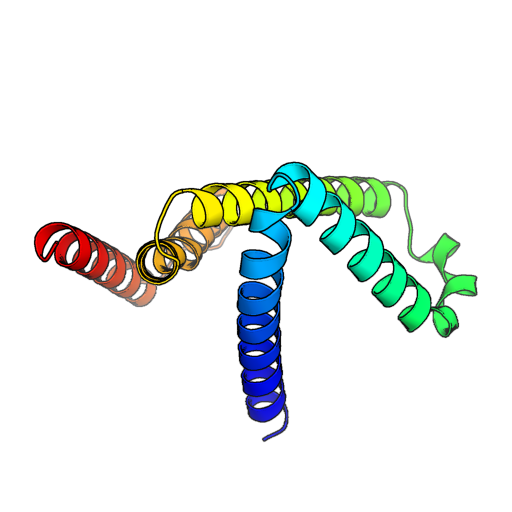6.966 1.00 91.00 85 LEU A CA 1
ATOM 626 C C . LEU A 1 85 ? -12.064 5.047 8.383 1.00 91.00 85 LEU A C 1
ATOM 628 O O . LEU A 1 85 ? -12.885 4.962 9.293 1.00 91.00 85 LEU A O 1
ATOM 632 N N . THR A 1 86 ? -10.752 4.928 8.605 1.00 88.88 86 THR A N 1
ATOM 633 C CA . THR A 1 86 ? -10.185 4.687 9.949 1.00 88.88 86 THR A CA 1
ATOM 634 C C . THR A 1 86 ? -10.346 5.865 10.909 1.00 88.88 86 THR A C 1
ATOM 636 O O . THR A 1 86 ? -10.180 5.677 12.113 1.00 88.88 86 THR A O 1
ATOM 639 N N . SER A 1 87 ? -10.690 7.057 10.407 1.00 87.12 87 SER A N 1
ATOM 640 C CA . SER A 1 87 ? -11.095 8.190 11.249 1.00 87.12 87 SER A CA 1
ATOM 641 C C . SER A 1 87 ? -12.565 8.124 11.687 1.00 87.12 87 SER A C 1
ATOM 643 O O . SER A 1 87 ? -12.934 8.773 12.660 1.00 87.12 87 SER A O 1
ATOM 645 N N . LEU A 1 88 ? -13.395 7.333 10.993 1.00 89.81 88 LEU A N 1
ATOM 646 C CA . LEU A 1 88 ? -14.840 7.226 11.230 1.00 89.81 88 LEU A CA 1
ATOM 647 C C . LEU A 1 88 ? -15.235 5.930 11.950 1.00 89.81 88 LEU A C 1
ATOM 649 O O . LEU A 1 88 ? -16.152 5.929 12.768 1.00 89.81 88 LEU A O 1
ATOM 653 N N . PHE A 1 89 ? -14.560 4.819 11.649 1.00 89.81 89 PHE A N 1
ATOM 654 C CA . PHE A 1 89 ? -14.900 3.488 12.152 1.00 89.81 89 PHE A CA 1
ATOM 655 C C . PHE A 1 89 ? -13.726 2.848 12.901 1.00 89.81 89 PHE A C 1
ATOM 657 O O . PHE A 1 89 ? -12.565 3.109 12.577 1.00 89.81 89 PHE A O 1
ATOM 664 N N . PRO A 1 90 ? -13.996 1.954 13.873 1.00 87.19 90 PRO A N 1
ATOM 665 C CA . PRO A 1 90 ? -12.937 1.246 14.577 1.00 87.19 90 PRO A CA 1
ATOM 666 C C . PRO A 1 90 ? -12.117 0.389 13.609 1.00 87.19 90 PRO A C 1
ATOM 668 O O . PRO A 1 90 ? -12.662 -0.354 12.790 1.00 87.19 90 PRO A O 1
ATOM 671 N N . VAL A 1 91 ? -10.792 0.445 13.757 1.00 85.50 91 VAL A N 1
ATOM 672 C CA . VAL A 1 91 ? -9.837 -0.236 12.867 1.00 85.50 91 VAL A CA 1
ATOM 673 C C . VAL A 1 91 ? -10.090 -1.746 12.798 1.00 85.50 91 VAL A C 1
ATOM 675 O O . VAL A 1 91 ? -9.976 -2.325 11.724 1.00 85.50 91 VAL A O 1
ATOM 678 N N . ASN A 1 92 ? -10.521 -2.377 13.897 1.00 85.75 92 ASN A N 1
ATOM 679 C CA . ASN A 1 92 ? -10.834 -3.812 13.930 1.00 85.75 92 ASN A CA 1
ATOM 680 C C . ASN A 1 92 ? -11.994 -4.193 12.996 1.00 85.75 92 ASN A C 1
ATOM 682 O O . ASN A 1 92 ? -11.964 -5.258 12.388 1.00 85.75 92 ASN A O 1
ATOM 686 N N . LEU A 1 93 ? -12.997 -3.319 12.848 1.00 86.12 93 LEU A N 1
ATOM 687 C CA . LEU A 1 93 ? -14.093 -3.540 11.904 1.00 86.12 93 LEU A CA 1
ATOM 688 C C . LEU A 1 93 ? -13.580 -3.452 10.467 1.00 86.12 93 LEU A C 1
ATOM 690 O O . LEU A 1 93 ? -13.819 -4.340 9.654 1.00 86.12 93 LEU A O 1
ATOM 694 N N . LEU A 1 94 ? -12.844 -2.380 10.169 1.00 87.69 94 LEU A N 1
ATOM 695 C CA . LEU A 1 94 ? -12.283 -2.133 8.842 1.00 87.69 94 LEU A CA 1
ATOM 696 C C . LEU A 1 94 ? -11.291 -3.219 8.423 1.00 87.69 94 LEU A C 1
ATOM 698 O O . LEU A 1 94 ? -11.233 -3.573 7.249 1.00 87.69 94 LEU A O 1
ATOM 702 N N . ALA A 1 95 ? -10.541 -3.781 9.374 1.00 85.50 95 ALA A N 1
ATOM 703 C CA . ALA A 1 95 ? -9.644 -4.902 9.134 1.00 85.50 95 ALA A CA 1
ATOM 704 C C . ALA A 1 95 ? -10.392 -6.133 8.601 1.00 85.50 95 ALA A C 1
ATOM 706 O O . ALA A 1 95 ? -9.888 -6.779 7.687 1.00 85.50 95 ALA A O 1
ATOM 707 N N . GLY A 1 96 ? -11.610 -6.403 9.089 1.00 86.44 96 GLY A N 1
ATOM 708 C CA . GLY A 1 96 ? -12.479 -7.446 8.538 1.00 86.44 96 GLY A CA 1
ATOM 709 C C . GLY A 1 96 ? -12.825 -7.189 7.068 1.00 86.44 96 GLY A C 1
ATOM 710 O O . GLY A 1 96 ? -12.646 -8.060 6.224 1.00 86.44 96 GLY A O 1
ATOM 711 N N . TYR A 1 97 ? -13.207 -5.962 6.711 1.00 88.56 97 TYR A N 1
ATOM 712 C CA . TYR A 1 97 ? -13.525 -5.622 5.317 1.00 88.56 97 TYR A CA 1
ATOM 713 C C . TYR A 1 97 ? -12.330 -5.724 4.355 1.00 88.56 97 TYR A C 1
ATOM 715 O O . TYR A 1 97 ? -12.537 -5.871 3.152 1.00 88.56 97 TYR A O 1
ATOM 723 N N . ARG A 1 98 ? -11.078 -5.729 4.841 1.00 88.75 98 ARG A N 1
ATOM 724 C CA . ARG A 1 98 ? -9.896 -5.954 3.983 1.00 88.75 98 ARG A CA 1
ATOM 725 C C . ARG A 1 98 ? -9.869 -7.345 3.350 1.00 88.75 98 ARG A C 1
ATOM 727 O O . ARG A 1 98 ? -9.169 -7.523 2.358 1.00 88.75 98 ARG A O 1
ATOM 734 N N . PHE A 1 99 ? -10.643 -8.308 3.853 1.00 89.12 99 PHE A N 1
ATOM 735 C CA . PHE A 1 99 ? -10.806 -9.602 3.187 1.00 89.12 99 PHE A CA 1
ATOM 736 C C . PHE A 1 99 ? -11.551 -9.507 1.845 1.00 89.12 99 PHE A C 1
ATOM 738 O O . PHE A 1 99 ? -11.486 -10.442 1.055 1.00 89.12 99 PHE A O 1
ATOM 745 N N . LEU A 1 100 ? -12.180 -8.369 1.527 1.00 90.94 100 LEU A N 1
ATOM 746 C CA . LEU A 1 100 ? -12.700 -8.107 0.182 1.00 90.94 100 LEU A CA 1
ATOM 747 C C . LEU A 1 100 ? -11.593 -7.864 -0.850 1.00 90.94 100 LEU A C 1
ATOM 749 O O . LEU A 1 100 ? -11.811 -8.134 -2.023 1.00 90.94 100 LEU A O 1
ATOM 753 N N . VAL A 1 101 ? -10.405 -7.407 -0.437 1.00 91.75 101 VAL A N 1
ATOM 754 C CA . VAL A 1 101 ? -9.282 -7.126 -1.350 1.00 91.75 101 VAL A CA 1
ATOM 755 C C . VAL A 1 101 ? -8.935 -8.331 -2.238 1.00 91.75 101 VAL A C 1
ATOM 757 O O . VAL A 1 101 ? -8.917 -8.158 -3.454 1.00 91.75 101 VAL A O 1
ATOM 760 N N . PRO A 1 102 ? -8.707 -9.552 -1.708 1.00 90.38 102 PRO A N 1
ATOM 761 C CA . PRO A 1 102 ? -8.452 -10.714 -2.558 1.00 90.38 102 PRO A CA 1
ATOM 762 C C . PRO A 1 102 ? -9.646 -11.104 -3.446 1.00 90.38 102 PRO A C 1
ATOM 764 O O . PRO A 1 102 ? -9.423 -11.600 -4.544 1.00 90.38 102 PRO A O 1
ATOM 767 N N . ILE A 1 103 ? -10.896 -10.861 -3.027 1.00 92.06 103 ILE A N 1
ATOM 768 C CA . ILE A 1 103 ? -12.079 -11.117 -3.872 1.00 92.06 103 ILE A CA 1
ATOM 769 C C . ILE A 1 103 ? -12.082 -10.159 -5.065 1.00 92.06 103 ILE A C 1
ATOM 771 O O . ILE A 1 103 ? -12.198 -10.609 -6.202 1.00 92.06 103 ILE A O 1
ATOM 775 N N . CYS A 1 104 ? -11.913 -8.856 -4.818 1.00 92.25 104 CYS A N 1
ATOM 776 C CA . CYS A 1 104 ? -11.819 -7.859 -5.882 1.00 92.25 104 CYS A CA 1
ATOM 777 C C . CYS A 1 104 ? -10.659 -8.177 -6.829 1.00 92.25 104 CYS A C 1
ATOM 779 O O . CYS A 1 104 ? -10.856 -8.154 -8.036 1.00 92.25 104 CYS A O 1
ATOM 781 N N . ALA A 1 105 ? -9.498 -8.573 -6.299 1.00 89.88 105 ALA A N 1
ATOM 782 C CA . ALA A 1 105 ? -8.345 -8.949 -7.113 1.00 89.88 105 ALA A CA 1
ATOM 783 C C . ALA A 1 105 ? -8.644 -10.129 -8.053 1.00 89.88 105 ALA A C 1
ATOM 785 O O . ALA A 1 105 ? -8.278 -10.074 -9.222 1.00 89.88 105 ALA A O 1
ATOM 786 N N . VAL A 1 106 ? -9.337 -11.174 -7.578 1.00 91.12 106 VAL A N 1
ATOM 787 C CA . VAL A 1 106 ? -9.752 -12.310 -8.425 1.00 91.12 106 VAL A CA 1
ATOM 788 C C . VAL A 1 106 ? -10.739 -11.864 -9.502 1.00 91.12 106 VAL A C 1
ATOM 790 O O . VAL A 1 106 ? -10.610 -12.274 -10.654 1.00 91.12 106 VAL A O 1
ATOM 793 N N . VAL A 1 107 ? -11.717 -11.027 -9.147 1.00 90.88 107 VAL A N 1
ATOM 794 C CA . VAL A 1 107 ? -12.709 -10.506 -10.100 1.00 90.88 107 VAL A CA 1
ATOM 795 C C . VAL A 1 107 ? -12.030 -9.651 -11.172 1.00 90.88 107 VAL A C 1
ATOM 797 O O . VAL A 1 107 ? -12.256 -9.868 -12.357 1.00 90.88 107 VAL A O 1
ATOM 800 N N . GLU A 1 108 ? -11.162 -8.722 -10.774 1.00 90.69 108 GLU A N 1
ATOM 801 C CA . GLU A 1 108 ? -10.409 -7.854 -11.684 1.00 90.69 108 GLU A CA 1
ATOM 802 C C . GLU A 1 108 ? -9.469 -8.656 -12.589 1.00 90.69 108 GLU A C 1
ATOM 804 O O . GLU A 1 108 ? -9.462 -8.424 -13.795 1.00 90.69 108 GLU A O 1
ATOM 809 N N . SER A 1 109 ? -8.734 -9.634 -12.046 1.00 90.12 109 SER A N 1
ATOM 810 C CA . SER A 1 109 ? -7.883 -10.546 -12.827 1.00 90.12 109 SER A CA 1
ATOM 811 C C . SER A 1 109 ? -8.706 -11.308 -13.869 1.00 90.12 109 SER A C 1
ATOM 813 O O . SER A 1 109 ? -8.392 -11.249 -15.053 1.00 90.12 109 SER A O 1
ATOM 815 N N . SER A 1 110 ? -9.835 -11.900 -13.472 1.00 89.12 110 SER A N 1
ATOM 816 C CA . SER A 1 110 ? -10.694 -12.675 -14.383 1.00 89.12 110 SER A CA 1
ATOM 817 C C . SER A 1 110 ? -11.324 -11.829 -15.499 1.00 89.12 110 SER A C 1
ATOM 819 O O . SER A 1 110 ? -11.622 -12.346 -16.573 1.00 89.12 110 SER A O 1
ATOM 821 N N . LEU A 1 111 ? -11.582 -10.541 -15.242 1.00 89.62 111 LEU A N 1
ATOM 822 C CA . LEU A 1 111 ? -12.216 -9.634 -16.205 1.00 89.62 111 LEU A CA 1
ATOM 823 C C . LEU A 1 111 ? -11.211 -8.937 -17.126 1.00 89.62 111 LEU A C 1
ATOM 825 O O . LEU A 1 111 ? -11.499 -8.731 -18.303 1.00 89.62 111 LEU A O 1
ATOM 829 N N . LEU A 1 112 ? -10.065 -8.518 -16.587 1.00 91.19 112 LEU A N 1
ATOM 830 C CA . LEU A 1 112 ? -9.109 -7.657 -17.285 1.00 91.19 112 LEU A CA 1
ATOM 831 C C . LEU A 1 112 ? -7.927 -8.436 -17.869 1.00 91.19 112 LEU A C 1
ATOM 833 O O . LEU A 1 112 ? -7.329 -7.980 -18.845 1.00 91.19 112 LEU A O 1
ATOM 837 N N . VAL A 1 113 ? -7.582 -9.597 -17.304 1.00 89.94 113 VAL A N 1
ATOM 838 C CA . VAL A 1 113 ? -6.466 -10.425 -17.772 1.00 89.94 113 VAL A CA 1
ATOM 839 C C . VAL A 1 113 ? -7.004 -11.531 -18.671 1.00 89.94 113 VAL A C 1
ATOM 841 O O . VAL A 1 113 ? -7.647 -12.487 -18.244 1.00 89.94 113 VAL A O 1
ATOM 844 N N . SER A 1 114 ? -6.742 -11.395 -19.969 1.00 85.69 114 SER A N 1
ATOM 845 C CA . SER A 1 114 ? -7.192 -12.369 -20.961 1.00 85.69 114 SER A CA 1
ATOM 846 C C . SER A 1 114 ? -6.524 -13.729 -20.742 1.00 85.69 114 SER A C 1
ATOM 848 O O . SER A 1 114 ? -5.300 -13.822 -20.699 1.00 85.69 114 SER A O 1
ATOM 850 N N . GLY A 1 115 ? -7.331 -14.789 -20.660 1.00 83.88 115 GLY A N 1
ATOM 851 C CA . GLY A 1 115 ? -6.853 -16.168 -20.508 1.00 83.88 115 GLY A CA 1
ATOM 852 C C . GLY A 1 115 ? -6.736 -16.656 -19.063 1.00 83.88 115 GLY A C 1
ATOM 853 O O . GLY A 1 115 ? -6.464 -17.838 -18.857 1.00 83.88 115 GLY A O 1
ATOM 854 N N . GLU A 1 116 ? -6.992 -15.803 -18.068 1.00 82.31 116 GLU A N 1
ATOM 855 C CA . GLU A 1 116 ? -7.103 -16.232 -16.674 1.00 82.31 116 GLU A CA 1
ATOM 856 C C . GLU A 1 116 ? -8.547 -16.637 -16.358 1.00 82.31 116 GLU A C 1
ATOM 858 O O . GLU A 1 116 ? -9.482 -15.854 -16.500 1.00 82.31 116 GLU A O 1
ATOM 863 N N . SER A 1 117 ? -8.737 -17.887 -15.925 1.00 82.62 117 SER A N 1
ATOM 864 C CA . SER A 1 117 ? -10.018 -18.371 -15.412 1.00 82.62 117 SER A CA 1
ATOM 865 C C . SER A 1 117 ? -9.827 -18.898 -13.992 1.00 82.62 117 SER A C 1
ATOM 867 O O . SER A 1 117 ? -9.022 -19.813 -13.789 1.00 82.62 117 SER A O 1
ATOM 869 N N . PRO A 1 118 ? -10.574 -18.384 -13.002 1.00 81.81 118 PRO A N 1
ATOM 870 C CA . PRO A 1 118 ? -10.475 -18.860 -11.635 1.00 81.81 118 PRO A CA 1
ATOM 871 C C . PRO A 1 118 ? -10.899 -20.329 -11.556 1.00 81.81 118 PRO A C 1
ATOM 873 O O . PRO A 1 118 ? -11.997 -20.710 -11.966 1.00 81.81 118 PRO A O 1
ATOM 876 N N . GLY A 1 119 ? -10.010 -21.166 -11.018 1.00 87.62 119 GLY A N 1
ATOM 877 C CA . GLY A 1 119 ? -10.308 -22.569 -10.744 1.00 87.62 119 GLY A CA 1
ATOM 878 C C . GLY A 1 119 ? -11.342 -22.733 -9.625 1.00 87.62 119 GLY A C 1
ATOM 879 O O . GLY A 1 119 ? -11.591 -21.817 -8.840 1.00 87.62 119 GLY A O 1
ATOM 880 N N . LEU A 1 120 ? -11.911 -23.936 -9.498 1.00 87.06 120 LEU A N 1
ATOM 881 C CA . LEU A 1 120 ? -12.952 -24.249 -8.502 1.00 87.06 120 LEU A CA 1
ATOM 882 C C . LEU A 1 120 ? -12.551 -23.896 -7.059 1.00 87.06 120 LEU A C 1
ATOM 884 O O . LEU A 1 120 ? -13.375 -23.400 -6.294 1.00 87.06 120 LEU A O 1
ATOM 888 N N . GLY A 1 121 ? -11.282 -24.094 -6.687 1.00 89.19 121 GLY A N 1
ATOM 889 C CA . GLY A 1 121 ? -10.787 -23.752 -5.349 1.00 89.19 121 GLY A CA 1
ATOM 890 C C . GLY A 1 121 ? -10.842 -22.251 -5.040 1.00 89.19 121 GLY A C 1
ATOM 891 O O . GLY A 1 121 ? -11.149 -21.871 -3.913 1.00 89.19 121 GLY A O 1
ATOM 892 N N . ILE A 1 122 ? -10.611 -21.397 -6.041 1.00 89.50 122 ILE A N 1
ATOM 893 C CA . ILE A 1 122 ? -10.668 -19.936 -5.888 1.00 89.50 122 ILE A CA 1
ATOM 894 C C . ILE A 1 122 ? -12.120 -19.490 -5.696 1.00 89.50 122 ILE A C 1
ATOM 896 O O . ILE A 1 122 ? -12.397 -18.674 -4.818 1.00 89.50 122 ILE A O 1
ATOM 900 N N . TRP A 1 123 ? -13.057 -20.081 -6.441 1.00 87.44 123 TRP A N 1
ATOM 901 C CA . TRP A 1 123 ? -14.489 -19.837 -6.257 1.00 87.44 123 TRP A CA 1
ATOM 902 C C . TRP A 1 123 ? -14.977 -20.240 -4.864 1.00 87.44 123 TRP A C 1
ATOM 904 O O . TRP A 1 123 ? -15.649 -19.452 -4.198 1.00 87.44 123 TRP A O 1
ATOM 914 N N . LEU A 1 124 ? -14.605 -21.436 -4.396 1.00 91.88 124 LEU A N 1
ATOM 915 C CA . LEU A 1 124 ? -14.949 -21.910 -3.052 1.00 91.88 124 LEU A CA 1
ATOM 916 C C . LEU A 1 124 ? -14.352 -21.007 -1.966 1.00 91.88 124 LEU A C 1
ATOM 918 O O . LEU A 1 124 ? -15.061 -20.610 -1.042 1.00 91.88 124 LEU A O 1
ATOM 922 N N . GLY A 1 125 ? -13.077 -20.629 -2.104 1.00 90.81 125 GLY A N 1
ATOM 923 C CA . GLY A 1 125 ? -12.417 -19.697 -1.192 1.00 90.81 125 GLY A CA 1
ATOM 924 C C . GLY A 1 125 ? -13.103 -18.329 -1.159 1.00 90.81 125 GLY A C 1
ATOM 925 O O . GLY A 1 125 ? -13.388 -17.812 -0.081 1.00 90.81 125 GLY A O 1
ATOM 926 N N . GLY A 1 126 ? -13.445 -17.774 -2.326 1.00 90.31 126 GLY A N 1
ATOM 927 C CA . GLY A 1 126 ? -14.172 -16.510 -2.442 1.00 90.31 126 GLY A CA 1
ATOM 928 C C . GLY A 1 126 ? -15.543 -16.556 -1.764 1.00 90.31 126 GLY A C 1
ATOM 929 O O . GLY A 1 126 ? -15.858 -15.681 -0.957 1.00 90.31 126 GLY A O 1
ATOM 930 N N . MET A 1 127 ? -16.330 -17.610 -2.010 1.00 90.75 127 MET A N 1
ATOM 931 C CA . MET A 1 127 ? -17.622 -17.810 -1.339 1.00 90.75 127 MET A CA 1
ATOM 932 C C . MET A 1 127 ? -17.472 -17.918 0.181 1.00 90.75 127 MET A C 1
ATOM 934 O O . MET A 1 127 ? -18.262 -17.329 0.919 1.00 90.75 127 MET A O 1
ATOM 938 N N . MET A 1 128 ? -16.440 -18.619 0.659 1.00 92.06 128 MET A N 1
ATOM 939 C CA . MET A 1 128 ? -16.171 -18.764 2.089 1.00 92.06 128 MET A CA 1
ATOM 940 C C . MET A 1 128 ? -15.842 -17.417 2.747 1.00 92.06 128 MET A C 1
ATOM 942 O O . MET A 1 128 ? -16.346 -17.124 3.831 1.00 92.06 128 MET A O 1
ATOM 946 N N . VAL A 1 129 ? -15.057 -16.563 2.081 1.00 92.00 129 VAL A N 1
ATOM 947 C CA . VAL A 1 129 ? -14.749 -15.211 2.573 1.00 92.00 129 VAL A CA 1
ATOM 948 C C . VAL A 1 129 ? -16.007 -14.340 2.625 1.00 92.00 129 VAL A C 1
ATOM 950 O O . VAL A 1 129 ? -16.237 -13.666 3.629 1.00 92.00 129 VAL A O 1
ATOM 953 N N . ILE A 1 130 ? -16.859 -14.381 1.595 1.00 91.38 130 ILE A N 1
ATOM 954 C CA . ILE A 1 130 ? -18.132 -13.641 1.588 1.00 91.38 130 ILE A CA 1
ATOM 955 C C . ILE A 1 130 ? -19.036 -14.114 2.734 1.00 91.38 130 ILE A C 1
ATOM 957 O O . ILE A 1 130 ? -19.568 -13.290 3.477 1.00 91.38 130 ILE A O 1
ATOM 961 N N . ALA A 1 131 ? -19.173 -15.429 2.927 1.00 91.75 131 ALA A N 1
ATOM 962 C CA . ALA A 1 131 ? -19.958 -15.991 4.023 1.00 91.75 131 ALA A CA 1
ATOM 963 C C . ALA A 1 131 ? -19.430 -15.543 5.398 1.00 91.75 131 ALA A C 1
ATOM 965 O O . ALA A 1 131 ? -20.218 -15.154 6.263 1.00 91.75 131 ALA A O 1
ATOM 966 N N . ALA A 1 132 ? -18.106 -15.524 5.584 1.00 89.56 132 ALA A N 1
ATOM 967 C CA . ALA A 1 132 ? -17.476 -15.042 6.810 1.00 89.56 132 ALA A CA 1
ATOM 968 C C . ALA A 1 132 ? -17.758 -13.551 7.065 1.00 89.56 132 ALA A C 1
ATOM 970 O O . ALA A 1 132 ? -18.058 -13.171 8.196 1.00 89.56 132 ALA A O 1
ATOM 971 N N . LEU A 1 133 ? -17.728 -12.709 6.026 1.00 88.12 133 LEU A N 1
ATOM 972 C CA . LEU A 1 133 ? -18.062 -11.284 6.137 1.00 88.12 133 LEU A CA 1
ATOM 973 C C . LEU A 1 133 ? -19.534 -11.056 6.504 1.00 88.12 133 LEU A C 1
ATOM 975 O O . LEU A 1 133 ? -19.829 -10.223 7.361 1.00 88.12 133 LEU A O 1
ATOM 979 N N . ILE A 1 134 ? -20.454 -11.824 5.910 1.00 89.25 134 ILE A 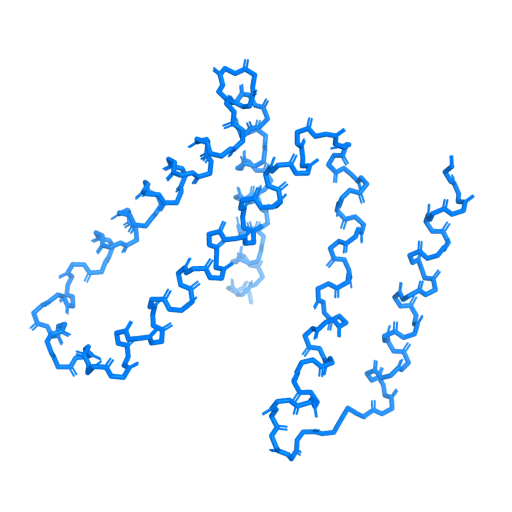N 1
ATOM 980 C CA . ILE A 1 134 ? -21.882 -11.778 6.262 1.00 89.25 134 ILE A CA 1
ATOM 981 C C . ILE A 1 134 ? -22.081 -12.189 7.728 1.00 89.25 134 ILE A C 1
ATOM 983 O O . ILE A 1 134 ? -22.846 -11.550 8.452 1.00 89.25 134 ILE A O 1
ATOM 987 N N . GLY A 1 135 ? -21.370 -13.224 8.186 1.00 87.44 135 GLY A N 1
ATOM 988 C CA . GLY A 1 135 ? -21.366 -13.639 9.590 1.00 87.44 135 GLY A CA 1
ATOM 989 C C . GLY A 1 135 ? -20.852 -12.542 10.527 1.00 87.44 135 GLY A C 1
ATOM 990 O O . GLY A 1 135 ? -21.503 -12.239 11.525 1.00 87.44 135 GLY A O 1
ATOM 991 N N . LEU A 1 136 ? -19.738 -11.892 10.169 1.00 83.62 136 LEU A N 1
ATOM 992 C CA . LEU A 1 136 ? -19.153 -10.782 10.930 1.00 83.62 136 LEU A CA 1
ATOM 993 C C . LEU A 1 136 ? -20.134 -9.611 11.086 1.00 83.62 136 LEU A C 1
ATOM 995 O O . LEU A 1 136 ? -20.212 -9.013 12.155 1.00 83.62 136 LEU A O 1
ATOM 999 N N . GLN A 1 137 ? -20.888 -9.290 10.032 1.00 81.50 137 GLN A N 1
ATOM 1000 C CA . GLN A 1 137 ? -21.869 -8.207 10.064 1.00 81.50 137 GLN A CA 1
ATOM 1001 C C . GLN A 1 137 ? -23.084 -8.539 10.942 1.00 81.50 137 GLN A C 1
ATOM 1003 O O . GLN A 1 137 ? -23.627 -7.641 11.572 1.00 81.50 137 GLN A O 1
ATOM 1008 N N . ARG A 1 138 ? -23.515 -9.807 10.987 1.00 80.12 138 ARG A N 1
ATOM 1009 C CA . ARG A 1 138 ? -24.673 -10.250 11.788 1.00 80.12 138 ARG A CA 1
ATOM 1010 C C . ARG A 1 138 ? -24.366 -10.436 13.274 1.00 80.12 138 ARG A C 1
ATOM 1012 O O . ARG A 1 138 ? -25.283 -10.388 14.081 1.00 80.12 138 ARG A O 1
ATOM 1019 N N . ALA A 1 139 ? -23.108 -10.685 13.630 1.00 70.38 139 ALA A N 1
ATOM 1020 C CA . ALA A 1 139 ? -22.665 -10.847 15.017 1.00 70.38 139 ALA A CA 1
ATOM 1021 C C . ALA A 1 139 ? -22.448 -9.508 15.754 1.00 70.38 139 ALA A C 1
ATOM 1023 O O . ALA A 1 139 ? -21.929 -9.499 16.871 1.00 70.38 139 ALA A O 1
ATOM 1024 N N . ARG A 1 140 ? -22.788 -8.390 15.110 1.00 59.47 140 ARG A N 1
ATOM 1025 C CA . ARG A 1 140 ? -22.552 -7.024 15.563 1.00 59.47 140 ARG A CA 1
ATOM 1026 C C . ARG A 1 140 ? -23.871 -6.293 15.749 1.00 59.47 140 ARG A C 1
ATOM 1028 O O . ARG A 1 140 ? -23.928 -5.490 16.702 1.00 59.47 140 ARG A O 1
#